Protein AF-A0A7S1D9F5-F1 (afdb_monomer_lite)

Organism: Cyclophora tenuis (NCBI:txid216820)

Radius of gyration: 27.74 Å; chains: 1; bounding box: 57×74×74 Å

Foldseek 3Di:
DDDDDPPPPLPPDPPDDFPDPDPVSVQVVCVSVVHDDDQALVRDDPVCNVPDDNVVHDDDPVVCVVVVVVQKDWDDCVPPVDDTDIDDDDDDPDDDPPVVVVVVVVVVVVVVVVVVVVVVPPPDDDDDDDDDDDDDDDDDDDDDDDDDDDDDDDDDDD

pLDDT: mean 71.92, std 23.27, range [30.33, 94.69]

Structure (mmCIF, N/CA/C/O backbone):
data_AF-A0A7S1D9F5-F1
#
_entry.id   AF-A0A7S1D9F5-F1
#
loop_
_atom_site.group_PDB
_atom_site.id
_atom_site.type_symbol
_atom_site.label_atom_id
_atom_site.label_alt_id
_atom_site.label_comp_id
_atom_site.label_asym_id
_atom_site.label_entity_id
_atom_site.label_seq_id
_atom_site.pdbx_PDB_ins_code
_atom_site.Cartn_x
_atom_site.Cartn_y
_atom_site.Cartn_z
_atom_site.occupancy
_atom_site.B_iso_or_equiv
_atom_site.auth_seq_id
_atom_site.auth_comp_id
_atom_site.auth_asym_id
_atom_site.auth_atom_id
_atom_site.pdbx_PDB_model_num
ATOM 1 N N . GLU A 1 1 ? 36.737 -12.382 -42.907 1.00 40.28 1 GLU A N 1
ATOM 2 C CA . GLU A 1 1 ? 35.920 -11.180 -43.153 1.00 40.28 1 GLU A CA 1
ATOM 3 C C . GLU A 1 1 ? 35.344 -10.725 -41.823 1.00 40.28 1 GLU A C 1
ATOM 5 O O . GLU A 1 1 ? 34.945 -11.571 -41.031 1.00 40.28 1 GLU A O 1
ATOM 10 N N . GLN A 1 2 ? 35.492 -9.444 -41.510 1.00 40.75 2 GLN A N 1
ATOM 11 C CA . GLN A 1 2 ? 35.301 -8.883 -40.175 1.00 40.75 2 GLN A CA 1
ATOM 12 C C . GLN A 1 2 ? 33.820 -8.821 -39.777 1.00 40.75 2 GLN A C 1
ATOM 14 O O . GLN A 1 2 ? 32.943 -8.634 -40.614 1.00 40.75 2 GLN A O 1
ATOM 19 N N . GLN A 1 3 ? 33.587 -8.969 -38.472 1.00 48.09 3 GLN A N 1
ATOM 20 C CA . GLN A 1 3 ? 32.323 -8.728 -37.778 1.00 48.09 3 GLN A CA 1
ATOM 21 C C . GLN A 1 3 ? 31.810 -7.312 -38.041 1.00 48.09 3 GLN A C 1
ATOM 23 O O . GLN A 1 3 ? 32.589 -6.369 -37.932 1.00 48.09 3 GLN A O 1
ATOM 28 N N . GLN A 1 4 ? 30.498 -7.157 -38.225 1.00 38.56 4 GLN A N 1
ATOM 29 C CA . GLN A 1 4 ? 29.785 -5.953 -37.797 1.00 38.56 4 GLN A CA 1
ATOM 30 C C . GLN A 1 4 ? 28.466 -6.380 -37.153 1.00 38.56 4 GLN A C 1
ATOM 32 O O . GLN A 1 4 ? 27.444 -6.557 -37.810 1.00 38.56 4 GLN A O 1
ATOM 37 N N . GLY A 1 5 ? 28.529 -6.604 -35.839 1.00 40.59 5 GLY A N 1
ATOM 38 C CA . GLY A 1 5 ? 27.350 -6.544 -34.992 1.00 40.59 5 GLY A CA 1
ATOM 39 C C . GLY A 1 5 ? 26.875 -5.098 -34.991 1.00 40.59 5 GLY A C 1
ATOM 40 O O . GLY A 1 5 ? 27.586 -4.219 -34.507 1.00 40.59 5 GLY A O 1
ATOM 41 N N . GLY A 1 6 ? 25.711 -4.856 -35.590 1.00 34.88 6 GLY A N 1
ATOM 42 C CA . GLY A 1 6 ? 25.020 -3.580 -35.485 1.00 34.88 6 GLY A CA 1
ATOM 43 C C . GLY A 1 6 ? 24.639 -3.365 -34.029 1.00 34.88 6 GLY A C 1
ATOM 44 O O . GLY A 1 6 ? 23.664 -3.937 -33.551 1.00 34.88 6 GLY A O 1
ATOM 45 N N . GLY A 1 7 ? 25.450 -2.592 -33.311 1.00 40.59 7 GLY A N 1
ATOM 46 C CA . GLY A 1 7 ? 25.037 -2.017 -32.045 1.00 40.59 7 GLY A CA 1
ATOM 47 C C . GLY A 1 7 ? 23.903 -1.052 -32.343 1.00 40.59 7 GLY A C 1
ATOM 48 O O . GLY A 1 7 ? 24.140 0.014 -32.904 1.00 40.59 7 GLY A O 1
ATOM 49 N N . GLU A 1 8 ? 22.675 -1.439 -32.009 1.00 49.28 8 GLU A N 1
ATOM 50 C CA . GLU A 1 8 ? 21.602 -0.473 -31.816 1.00 49.28 8 GLU A CA 1
ATOM 51 C C . GLU A 1 8 ? 22.078 0.491 -30.725 1.00 49.28 8 GLU A C 1
ATOM 53 O O . GLU A 1 8 ? 22.109 0.149 -29.540 1.00 49.28 8 GLU A O 1
ATOM 58 N N . GLU A 1 9 ? 22.528 1.681 -31.131 1.00 49.03 9 GLU A N 1
ATOM 59 C CA . GLU A 1 9 ? 22.720 2.802 -30.220 1.00 49.03 9 GLU A CA 1
ATOM 60 C C . GLU A 1 9 ? 21.368 3.059 -29.559 1.00 49.03 9 GLU A C 1
ATOM 62 O O . GLU A 1 9 ? 20.453 3.628 -30.156 1.00 49.03 9 GLU A O 1
ATOM 67 N N . LYS A 1 10 ? 21.214 2.585 -28.319 1.00 58.88 10 LYS A N 1
ATOM 68 C CA . LYS A 1 10 ? 20.084 2.979 -27.489 1.00 58.88 10 LYS A CA 1
ATOM 69 C C . LYS A 1 10 ? 20.152 4.502 -27.366 1.00 58.88 10 LYS A C 1
ATOM 71 O O . LYS A 1 10 ? 21.163 4.999 -26.866 1.00 58.88 10 LYS A O 1
ATOM 76 N N . PRO A 1 11 ? 19.125 5.250 -27.806 1.00 61.75 11 PRO A N 1
ATOM 77 C CA . PRO A 1 11 ? 19.132 6.694 -27.663 1.00 61.75 11 PRO A CA 1
ATOM 78 C C . PRO A 1 11 ? 19.292 7.018 -26.178 1.00 61.75 11 PRO A C 1
ATOM 80 O O . PRO A 1 11 ? 18.493 6.566 -25.357 1.00 61.75 11 PRO A O 1
ATOM 83 N N . HIS A 1 12 ? 20.351 7.757 -25.839 1.00 62.47 12 HIS A N 1
ATOM 84 C CA . HIS A 1 12 ? 20.601 8.232 -24.484 1.00 62.47 12 HIS A CA 1
ATOM 85 C C . HIS A 1 12 ? 19.424 9.119 -24.072 1.00 62.47 12 HIS A C 1
ATOM 87 O O . HIS A 1 12 ? 19.328 10.286 -24.468 1.00 62.47 12 HIS A O 1
ATOM 93 N N . VAL A 1 13 ? 18.494 8.548 -23.308 1.00 65.19 13 VAL A N 1
ATOM 94 C CA . VAL A 1 13 ? 17.359 9.288 -22.771 1.00 65.19 13 VAL A CA 1
ATOM 95 C C . VAL A 1 13 ? 17.927 10.230 -21.710 1.00 65.19 13 VAL A C 1
ATOM 97 O O . VAL A 1 13 ? 18.610 9.765 -20.799 1.00 65.19 13 VAL A O 1
ATOM 100 N N . PRO A 1 14 ? 17.719 11.553 -21.817 1.00 63.59 14 PRO A N 1
ATOM 101 C CA . PRO A 1 14 ? 18.229 12.483 -20.822 1.00 63.59 14 PRO A CA 1
ATOM 102 C C . PRO A 1 14 ? 17.748 12.075 -19.425 1.00 63.59 14 PRO A C 1
ATOM 104 O O . PRO A 1 14 ? 16.558 11.804 -19.255 1.00 63.59 14 PRO A O 1
ATOM 107 N N . LEU A 1 15 ? 18.634 12.128 -18.422 1.00 66.94 15 LEU A N 1
ATOM 108 C CA . LEU A 1 15 ? 18.327 11.931 -16.990 1.00 66.94 15 LEU A CA 1
ATOM 109 C C . LEU A 1 15 ? 17.361 12.996 -16.409 1.00 66.94 15 LEU A C 1
ATOM 111 O O . LEU A 1 15 ? 17.253 13.158 -15.197 1.00 66.94 15 LEU A O 1
ATOM 115 N N . GLY A 1 16 ? 16.684 13.759 -17.268 1.00 77.19 16 GLY A N 1
ATOM 116 C CA . GLY A 1 16 ? 15.699 14.762 -16.901 1.00 77.19 16 GLY A CA 1
ATOM 117 C C . GLY A 1 16 ? 14.281 14.191 -16.793 1.00 77.19 16 GLY A C 1
ATOM 118 O O . GLY A 1 16 ? 14.024 13.043 -17.185 1.00 77.19 16 GLY A O 1
ATOM 119 N N . PRO A 1 17 ? 13.335 15.010 -16.296 1.00 81.44 17 PRO A N 1
ATOM 120 C CA . PRO A 1 17 ? 11.930 14.642 -16.199 1.00 81.44 17 PRO A CA 1
ATOM 121 C C . PRO A 1 17 ? 11.390 14.086 -17.521 1.00 81.44 17 PRO A C 1
ATOM 123 O O . PRO A 1 17 ? 11.855 14.472 -18.603 1.00 81.44 17 PRO A O 1
ATOM 126 N N . PRO A 1 18 ? 10.432 13.152 -17.469 1.00 84.75 18 PRO A N 1
ATOM 127 C CA . PRO A 1 18 ? 9.782 12.696 -18.674 1.00 84.75 18 PRO A CA 1
ATOM 128 C C . PRO A 1 18 ? 8.988 13.813 -19.334 1.00 84.75 18 PRO A C 1
ATOM 130 O O . PRO A 1 18 ? 8.481 14.712 -18.671 1.00 84.75 18 PRO A O 1
ATOM 133 N N . GLU A 1 19 ? 8.913 13.741 -20.662 1.00 83.81 19 GLU A N 1
ATOM 134 C CA . GLU A 1 19 ? 8.083 14.638 -21.470 1.00 83.81 19 GLU A CA 1
ATOM 135 C C . GLU A 1 19 ? 6.614 14.553 -21.032 1.00 83.81 19 GLU A C 1
ATOM 137 O O . GLU A 1 19 ? 5.895 15.549 -21.030 1.00 83.81 19 GLU A O 1
ATOM 142 N N . SER A 1 20 ? 6.204 13.375 -20.562 1.00 89.25 20 SER A N 1
ATOM 143 C CA . SER A 1 20 ? 4.886 13.104 -20.014 1.00 89.25 20 SER A CA 1
ATOM 144 C C . SER A 1 20 ? 4.944 11.981 -18.971 1.00 89.25 20 SER A C 1
ATOM 146 O O . SER A 1 20 ? 5.770 11.070 -19.043 1.00 89.25 20 SER A O 1
ATOM 148 N N . TRP A 1 21 ? 4.071 12.065 -17.965 1.00 86.94 21 TRP A N 1
ATOM 149 C CA . TRP A 1 21 ? 3.968 11.096 -16.861 1.00 86.94 21 TRP A CA 1
ATOM 150 C C . TRP A 1 21 ? 2.957 9.973 -17.140 1.00 86.94 21 TRP A C 1
ATOM 152 O O . TRP A 1 21 ? 2.442 9.348 -16.217 1.00 86.94 21 TRP A O 1
ATOM 162 N N . ASP A 1 22 ? 2.636 9.728 -18.409 1.00 92.06 22 ASP A N 1
ATOM 163 C CA . ASP A 1 22 ? 1.802 8.603 -18.815 1.00 92.06 22 ASP A CA 1
ATOM 164 C C . ASP A 1 22 ? 2.536 7.268 -18.636 1.00 92.06 22 ASP A C 1
ATOM 166 O O . ASP A 1 22 ? 3.759 7.169 -18.769 1.00 92.06 22 ASP A O 1
ATOM 170 N N . GLU A 1 23 ? 1.757 6.223 -18.367 1.00 88.94 23 GLU A N 1
ATOM 171 C CA . GLU A 1 23 ? 2.250 4.867 -18.113 1.00 88.94 23 GLU A CA 1
ATOM 172 C C . GLU A 1 23 ? 3.157 4.366 -19.246 1.00 88.94 23 GLU A C 1
ATOM 174 O O . GLU A 1 23 ? 4.241 3.852 -18.988 1.00 88.94 23 GLU A O 1
ATOM 179 N N . ALA A 1 24 ? 2.790 4.608 -20.508 1.00 90.19 24 ALA A N 1
ATOM 180 C CA . ALA A 1 24 ? 3.569 4.154 -21.658 1.00 90.19 24 ALA A CA 1
ATOM 181 C C . ALA A 1 24 ? 4.966 4.798 -21.714 1.00 90.19 24 ALA A C 1
ATOM 183 O O . ALA A 1 24 ? 5.968 4.112 -21.950 1.00 90.19 24 ALA A O 1
ATOM 184 N N . THR A 1 25 ? 5.057 6.109 -21.475 1.00 89.00 25 THR A N 1
ATOM 185 C CA . THR A 1 25 ? 6.336 6.827 -21.431 1.00 89.00 25 THR A CA 1
ATOM 186 C C . THR A 1 25 ? 7.208 6.362 -20.270 1.00 89.00 25 THR A C 1
ATOM 188 O O . THR A 1 25 ? 8.409 6.145 -20.470 1.00 89.00 25 THR A O 1
ATOM 191 N N . LEU A 1 26 ? 6.619 6.165 -19.087 1.00 88.81 26 LEU A N 1
ATOM 192 C CA . LEU A 1 26 ? 7.329 5.699 -17.895 1.00 88.81 26 LEU A CA 1
ATOM 193 C C . LEU A 1 26 ? 7.834 4.259 -18.048 1.00 88.81 26 LEU A C 1
ATOM 195 O O . LEU A 1 26 ? 9.020 4.016 -17.822 1.00 88.81 26 LEU A O 1
ATOM 199 N N . THR A 1 27 ? 6.992 3.332 -18.514 1.00 89.31 27 THR A N 1
ATOM 200 C CA . THR A 1 27 ? 7.378 1.936 -18.778 1.00 89.31 27 THR A CA 1
ATOM 201 C C . THR A 1 27 ? 8.514 1.868 -19.792 1.00 89.31 27 THR A C 1
ATOM 203 O O . THR A 1 27 ? 9.527 1.213 -19.550 1.00 89.31 27 THR A O 1
ATOM 206 N N . ARG A 1 28 ? 8.414 2.607 -20.906 1.00 89.25 28 ARG A N 1
ATOM 207 C CA . ARG A 1 28 ? 9.476 2.645 -21.924 1.00 89.25 28 ARG A CA 1
ATOM 208 C C . ARG A 1 28 ? 10.813 3.107 -21.340 1.00 89.25 28 ARG A C 1
ATOM 210 O O . ARG A 1 28 ? 11.844 2.514 -21.651 1.00 89.25 28 ARG A O 1
ATOM 217 N N . ARG A 1 29 ? 10.808 4.152 -20.506 1.00 88.25 29 ARG A N 1
ATOM 218 C CA . ARG A 1 29 ? 12.025 4.659 -19.852 1.00 88.25 29 ARG A CA 1
ATOM 219 C C . ARG A 1 29 ? 12.595 3.653 -18.855 1.00 88.25 29 ARG A C 1
ATOM 221 O O . ARG A 1 29 ? 13.790 3.389 -18.895 1.00 88.25 29 ARG A O 1
ATOM 228 N N . ALA A 1 30 ? 11.749 3.040 -18.030 1.00 88.31 30 ALA A N 1
ATOM 229 C CA . ALA A 1 30 ? 12.173 1.996 -17.102 1.00 88.31 30 ALA A CA 1
ATOM 230 C C . ALA A 1 30 ? 12.836 0.820 -17.845 1.00 88.31 30 ALA A C 1
ATOM 232 O O . ALA A 1 30 ? 13.929 0.386 -17.480 1.00 88.31 30 ALA A O 1
ATOM 233 N N . CYS A 1 31 ? 12.238 0.356 -18.946 1.00 88.50 31 CYS A N 1
ATOM 234 C CA . CYS A 1 31 ? 12.811 -0.714 -19.762 1.00 88.50 31 CYS A CA 1
ATOM 235 C C . CYS A 1 31 ? 14.117 -0.314 -20.465 1.00 88.50 31 CYS A C 1
ATOM 237 O O . CYS A 1 31 ? 15.009 -1.153 -20.611 1.00 88.50 31 CYS A O 1
ATOM 239 N N . ALA A 1 32 ? 14.268 0.949 -20.882 1.00 88.56 32 ALA A N 1
ATOM 240 C CA . ALA A 1 32 ? 15.514 1.442 -21.475 1.00 88.56 32 ALA A CA 1
ATOM 241 C C . ALA A 1 32 ? 16.700 1.304 -20.501 1.00 88.56 32 ALA A C 1
ATOM 243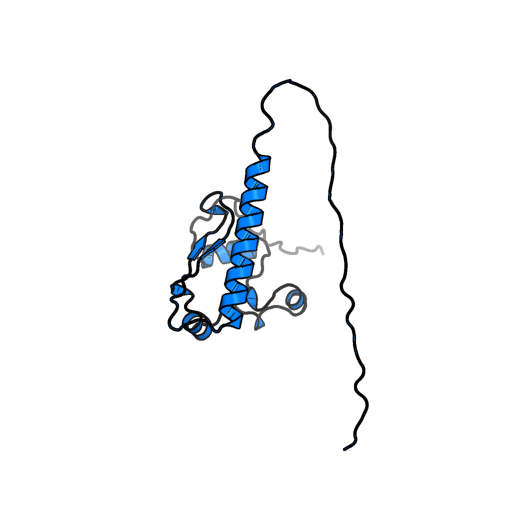 O O . ALA A 1 32 ? 17.759 0.814 -20.910 1.00 88.56 32 ALA A O 1
ATOM 244 N N . GLU A 1 33 ? 16.458 1.608 -19.220 1.00 87.50 33 GLU A N 1
ATOM 245 C CA . GLU A 1 33 ? 17.384 1.458 -18.083 1.00 87.50 33 GLU A CA 1
ATOM 246 C C . GLU A 1 33 ? 17.542 0.002 -17.592 1.00 87.50 33 GLU A C 1
ATOM 248 O O . GLU A 1 33 ? 18.244 -0.276 -16.620 1.00 87.50 33 GLU A O 1
ATOM 253 N N . GLY A 1 34 ? 16.896 -0.962 -18.256 1.00 88.38 34 GLY A N 1
ATOM 254 C CA . GLY A 1 34 ? 16.997 -2.384 -17.922 1.00 88.38 34 GLY A CA 1
ATOM 255 C C . GLY A 1 34 ? 16.128 -2.831 -16.744 1.00 88.38 34 GLY A C 1
ATOM 256 O O . GLY A 1 34 ? 16.303 -3.952 -16.258 1.00 88.38 34 GLY A O 1
ATOM 257 N N . LEU A 1 35 ? 15.183 -2.002 -16.286 1.00 89.00 35 LEU A N 1
ATOM 258 C CA . LEU A 1 35 ? 14.151 -2.437 -15.344 1.00 89.00 35 LEU A CA 1
ATOM 259 C C . LEU A 1 35 ? 13.122 -3.314 -16.069 1.00 89.00 35 LEU A C 1
ATOM 261 O O . LEU A 1 35 ? 12.741 -3.057 -17.211 1.00 89.00 35 LEU A O 1
ATOM 265 N N . ILE A 1 36 ? 12.664 -4.357 -15.379 1.00 88.56 36 ILE A N 1
ATOM 266 C CA . ILE A 1 36 ? 11.646 -5.283 -15.879 1.00 88.56 36 ILE A CA 1
ATOM 267 C C . ILE A 1 36 ? 10.362 -5.026 -15.099 1.00 88.56 36 ILE A C 1
ATOM 269 O O . ILE A 1 36 ? 10.354 -5.124 -13.870 1.00 88.56 36 ILE A O 1
ATOM 273 N N . GLU A 1 37 ? 9.295 -4.707 -15.820 1.00 88.25 37 GLU A N 1
ATOM 274 C CA . GLU A 1 37 ? 7.955 -4.567 -15.267 1.00 88.25 37 GLU A CA 1
ATOM 275 C C . GLU A 1 37 ? 7.252 -5.930 -15.239 1.00 88.25 37 GLU A C 1
ATOM 277 O O . GLU A 1 37 ? 7.268 -6.671 -16.221 1.00 88.25 37 GLU A O 1
ATOM 282 N N . TYR A 1 38 ? 6.622 -6.248 -14.110 1.00 90.56 38 TYR A N 1
ATOM 283 C CA . TYR A 1 38 ? 5.755 -7.413 -13.952 1.00 90.56 38 TYR A CA 1
ATOM 284 C C . TYR A 1 38 ? 4.372 -6.910 -13.551 1.00 90.56 38 TYR A C 1
ATOM 286 O O . TYR A 1 38 ? 4.270 -6.105 -12.625 1.00 90.56 38 TYR A O 1
ATOM 294 N N . LYS A 1 39 ? 3.314 -7.375 -14.224 1.00 88.31 39 LYS A N 1
ATOM 295 C CA . LYS A 1 39 ? 1.938 -6.950 -13.914 1.00 88.31 39 LYS A CA 1
ATOM 296 C C . LYS A 1 39 ? 1.332 -7.772 -12.787 1.00 88.31 39 LYS A C 1
ATOM 298 O O . LYS A 1 39 ? 0.616 -7.235 -11.946 1.00 88.31 39 LYS A O 1
ATOM 303 N N . CYS A 1 40 ? 1.655 -9.059 -12.744 1.00 90.00 40 CYS A N 1
ATOM 304 C CA . CYS A 1 40 ? 1.271 -9.948 -11.661 1.00 90.00 40 CYS A CA 1
ATOM 305 C C . CYS A 1 40 ? 2.453 -10.802 -11.193 1.00 90.00 40 CYS A C 1
ATOM 307 O O . CYS A 1 40 ? 3.541 -10.797 -11.775 1.00 90.00 40 CYS A O 1
ATOM 309 N N . TYR A 1 41 ? 2.244 -11.525 -10.095 1.00 89.12 41 TYR A N 1
ATOM 310 C CA . TYR A 1 41 ? 3.281 -12.366 -9.506 1.00 89.12 41 TYR A CA 1
ATOM 311 C C . TYR A 1 41 ? 3.644 -13.554 -10.404 1.00 89.12 41 TYR A C 1
ATOM 313 O O . TYR A 1 41 ? 4.786 -14.008 -10.399 1.00 89.12 41 TYR A O 1
ATOM 321 N N . GLU A 1 42 ? 2.683 -14.046 -11.178 1.00 90.19 42 GLU A N 1
ATOM 322 C CA . GLU A 1 42 ? 2.828 -15.195 -12.069 1.00 90.19 42 GLU A CA 1
ATOM 323 C C . GLU A 1 42 ? 3.803 -14.911 -13.223 1.00 90.19 42 GLU A C 1
ATOM 325 O O . GLU A 1 42 ? 4.494 -15.824 -13.671 1.00 90.19 42 GLU A O 1
ATOM 330 N N . ASP A 1 43 ? 3.933 -13.647 -13.636 1.00 90.88 43 ASP A N 1
ATOM 331 C CA . ASP A 1 43 ? 4.867 -13.216 -14.685 1.00 90.88 43 ASP A CA 1
ATOM 332 C C . ASP A 1 43 ? 6.326 -13.147 -14.193 1.00 90.88 43 ASP A C 1
ATOM 334 O O . ASP A 1 43 ? 7.262 -12.993 -14.984 1.00 90.88 43 ASP A O 1
ATOM 338 N N . VAL A 1 44 ? 6.552 -13.231 -12.877 1.00 90.44 44 VAL A N 1
ATOM 339 C CA . VAL A 1 44 ? 7.886 -13.098 -12.289 1.00 90.44 44 VAL A CA 1
ATOM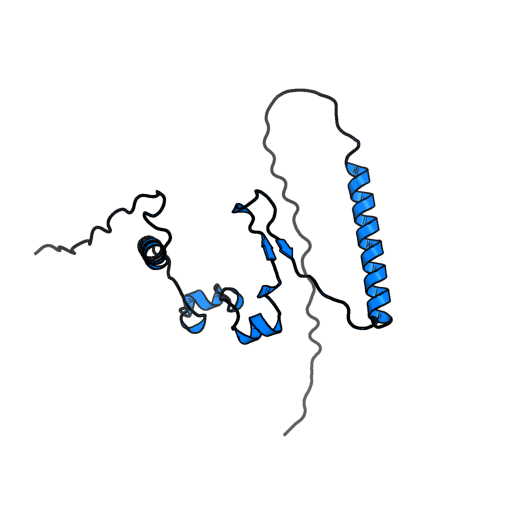 340 C C . VAL A 1 44 ? 8.713 -14.344 -12.591 1.00 90.44 44 VAL A C 1
ATOM 342 O O . VAL A 1 44 ? 8.408 -15.448 -12.140 1.00 90.44 44 VAL A O 1
ATOM 345 N N . ILE A 1 45 ? 9.838 -14.149 -13.282 1.00 90.38 45 ILE A N 1
ATOM 346 C CA . ILE A 1 45 ? 10.801 -15.213 -13.601 1.00 90.38 45 ILE A CA 1
ATOM 347 C C . ILE A 1 45 ? 11.278 -15.892 -12.306 1.00 90.38 45 ILE A C 1
ATOM 349 O O . ILE A 1 45 ? 11.599 -15.208 -11.333 1.00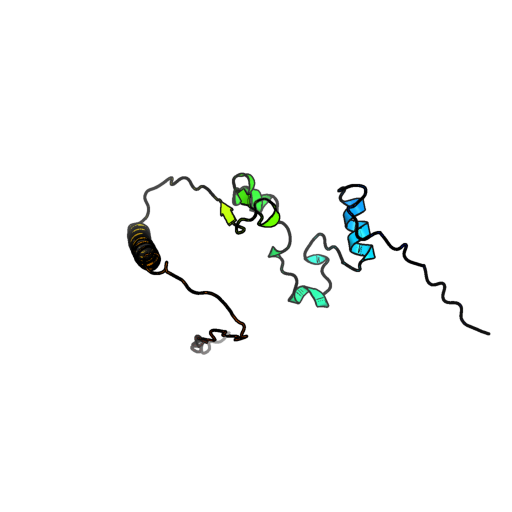 90.38 45 ILE A O 1
ATOM 353 N N . GLU A 1 46 ? 11.416 -17.221 -12.304 1.00 87.69 46 GLU A N 1
ATOM 354 C CA . GLU A 1 46 ? 11.803 -18.038 -11.135 1.00 87.69 46 GLU A CA 1
ATOM 355 C C . GLU A 1 46 ? 12.998 -17.475 -10.345 1.00 87.69 46 GLU A C 1
ATOM 357 O O . GLU A 1 46 ? 12.968 -17.389 -9.115 1.00 87.69 46 GLU A O 1
ATOM 362 N N . LYS A 1 47 ? 14.027 -16.980 -11.049 1.00 88.44 47 LYS A N 1
ATOM 363 C CA . LYS A 1 47 ? 15.218 -16.354 -10.443 1.00 88.44 47 LYS A CA 1
ATOM 364 C C . LYS A 1 47 ? 14.901 -15.140 -9.552 1.00 88.44 47 LYS A C 1
ATOM 366 O O . LYS A 1 47 ? 15.673 -14.807 -8.653 1.00 88.44 47 LYS A O 1
ATOM 371 N N . HIS A 1 48 ? 13.781 -14.463 -9.797 1.00 86.75 48 HIS A N 1
ATOM 372 C CA . HIS A 1 48 ? 13.327 -13.279 -9.071 1.00 86.75 48 HIS A CA 1
ATOM 373 C C . HIS A 1 48 ? 12.212 -13.569 -8.060 1.00 86.75 48 HIS A C 1
ATOM 375 O O . HIS A 1 48 ? 12.056 -12.786 -7.122 1.00 86.75 48 HIS A O 1
ATOM 381 N N . GLN A 1 49 ? 11.522 -14.710 -8.150 1.00 87.38 49 GLN A N 1
ATOM 382 C CA . GLN A 1 49 ? 10.427 -15.082 -7.240 1.00 87.38 49 GLN A CA 1
ATOM 383 C C . GLN A 1 49 ? 10.851 -15.196 -5.768 1.00 87.38 49 GLN A C 1
ATOM 385 O O . GLN A 1 49 ? 10.034 -15.019 -4.867 1.00 87.38 49 GLN A O 1
ATOM 390 N N . ARG A 1 50 ? 12.139 -15.449 -5.489 1.00 89.38 50 ARG A N 1
ATOM 391 C CA . ARG A 1 50 ? 12.663 -15.444 -4.111 1.00 89.38 50 ARG A CA 1
ATOM 392 C C . ARG A 1 50 ? 12.697 -14.038 -3.497 1.00 89.38 50 ARG A C 1
ATOM 394 O O . ARG A 1 50 ? 12.572 -13.897 -2.279 1.00 89.38 50 ARG A O 1
ATOM 401 N N . ARG A 1 51 ? 12.906 -13.008 -4.325 1.00 89.81 51 ARG A N 1
ATOM 402 C CA . ARG A 1 51 ? 13.038 -11.604 -3.903 1.00 89.81 51 ARG A CA 1
ATOM 403 C C . ARG A 1 51 ? 11.711 -10.858 -3.991 1.00 89.81 51 ARG A C 1
ATOM 405 O O . ARG A 1 51 ? 11.364 -10.148 -3.055 1.00 89.81 51 ARG A O 1
ATOM 412 N N . VAL A 1 52 ? 10.986 -11.026 -5.092 1.00 90.56 52 VAL A N 1
ATOM 413 C CA . VAL A 1 52 ? 9.680 -10.399 -5.309 1.00 90.56 52 VAL A CA 1
ATOM 414 C C . VAL A 1 52 ? 8.627 -11.208 -4.559 1.00 90.56 52 VAL A C 1
ATOM 416 O O . VAL A 1 52 ? 8.554 -12.422 -4.714 1.00 90.56 52 VAL A O 1
ATOM 419 N N . ARG A 1 53 ? 7.821 -10.558 -3.717 1.00 90.50 53 ARG A N 1
ATOM 420 C CA . ARG A 1 53 ? 6.740 -11.212 -2.967 1.00 90.50 53 ARG A CA 1
ATOM 421 C C . ARG A 1 53 ? 5.397 -10.913 -3.614 1.00 90.50 53 ARG A C 1
ATOM 423 O O . ARG A 1 53 ? 5.225 -9.864 -4.220 1.00 90.50 53 ARG A O 1
ATOM 430 N N . LYS A 1 54 ? 4.420 -11.797 -3.402 1.00 89.38 54 LYS A N 1
ATOM 431 C CA . LYS A 1 54 ? 3.027 -11.571 -3.822 1.00 89.38 54 LYS A CA 1
ATOM 432 C C . LYS A 1 54 ? 2.470 -10.242 -3.296 1.00 89.38 54 LYS A C 1
ATOM 434 O O . LYS A 1 54 ? 1.773 -9.549 -4.015 1.00 89.38 54 LYS A O 1
ATOM 439 N N . SER A 1 55 ? 2.872 -9.839 -2.089 1.00 88.75 55 SER A N 1
ATOM 440 C CA . SER A 1 55 ? 2.487 -8.565 -1.466 1.00 88.75 55 SER A CA 1
ATOM 441 C C . SER A 1 55 ? 3.091 -7.313 -2.118 1.00 88.75 55 SER A C 1
ATOM 443 O O . SER A 1 55 ? 2.778 -6.209 -1.688 1.00 88.75 55 SER A O 1
ATOM 445 N N . CYS A 1 56 ? 4.006 -7.456 -3.084 1.00 88.44 56 CYS A N 1
ATOM 446 C CA . CYS A 1 56 ? 4.501 -6.333 -3.885 1.00 88.44 56 CYS A CA 1
ATOM 447 C C . CYS A 1 56 ? 3.501 -5.914 -4.969 1.00 88.44 56 CYS A C 1
ATOM 449 O O . CYS A 1 56 ? 3.618 -4.814 -5.498 1.00 88.44 56 CYS A O 1
ATOM 451 N N . PHE A 1 57 ? 2.550 -6.788 -5.299 1.00 90.81 57 PHE A N 1
ATOM 452 C CA . PHE A 1 57 ? 1.515 -6.530 -6.286 1.00 90.81 57 PHE A CA 1
ATOM 453 C C . PHE A 1 57 ? 0.247 -6.016 -5.600 1.00 90.81 57 PHE A C 1
ATOM 455 O O . PHE A 1 57 ? 0.026 -6.318 -4.420 1.00 90.81 57 PHE A O 1
ATOM 462 N N . PRO A 1 58 ? -0.584 -5.235 -6.309 1.00 89.56 58 PRO A N 1
ATOM 463 C CA . PRO A 1 58 ? -1.858 -4.777 -5.777 1.00 89.56 58 PRO A CA 1
ATOM 464 C C . PRO A 1 58 ? -2.730 -5.959 -5.319 1.00 89.56 58 PRO A C 1
ATOM 466 O O . PRO A 1 58 ? -2.741 -6.996 -5.988 1.00 89.56 58 PRO A O 1
ATOM 469 N N . PRO A 1 59 ? -3.465 -5.825 -4.200 1.00 90.62 59 PRO A N 1
ATOM 470 C CA . PRO A 1 59 ? -4.437 -6.831 -3.790 1.00 90.62 59 PRO A CA 1
ATOM 471 C C . PRO A 1 59 ? -5.560 -6.945 -4.823 1.00 90.62 59 PRO A C 1
ATOM 473 O O . PRO A 1 59 ? -5.794 -6.029 -5.619 1.00 90.62 59 PRO A O 1
ATOM 476 N N . THR A 1 60 ? -6.289 -8.059 -4.787 1.00 91.38 60 THR A N 1
ATOM 477 C CA . THR A 1 60 ? -7.446 -8.226 -5.673 1.00 91.38 60 THR A CA 1
ATOM 478 C C . THR A 1 60 ? -8.545 -7.203 -5.340 1.00 91.38 60 THR A C 1
ATOM 480 O O . THR A 1 60 ? -8.640 -6.751 -4.192 1.00 91.38 60 THR A O 1
ATOM 483 N N . PRO A 1 61 ? -9.404 -6.827 -6.308 1.00 90.62 61 PRO A N 1
ATOM 484 C CA . PRO A 1 61 ? -10.490 -5.874 -6.063 1.00 90.62 61 PRO A CA 1
ATOM 485 C C . PRO A 1 61 ? -11.419 -6.296 -4.914 1.00 90.62 61 PRO A C 1
ATOM 487 O O . PRO A 1 61 ? -11.828 -5.459 -4.110 1.00 90.62 61 PRO A O 1
ATOM 490 N N . ASP A 1 62 ? -11.693 -7.597 -4.795 1.00 93.31 62 ASP A N 1
ATOM 491 C CA . ASP A 1 62 ? -12.560 -8.160 -3.756 1.00 93.31 62 ASP A CA 1
ATOM 492 C C . ASP A 1 62 ? -11.926 -8.066 -2.362 1.00 93.31 62 ASP A C 1
ATOM 494 O O . ASP A 1 62 ? -12.588 -7.698 -1.386 1.00 93.31 62 ASP A O 1
ATOM 498 N N . GLU A 1 63 ? -10.626 -8.353 -2.256 1.00 90.00 63 GLU A N 1
ATOM 499 C CA . GLU A 1 63 ? -9.862 -8.193 -1.017 1.00 90.00 63 GLU A CA 1
ATOM 500 C C . GLU A 1 63 ? -9.776 -6.721 -0.607 1.00 90.00 63 GLU A C 1
ATOM 502 O O . GLU A 1 63 ? -9.977 -6.393 0.565 1.00 90.00 63 GLU A O 1
ATOM 507 N N . ALA A 1 64 ? -9.527 -5.824 -1.564 1.00 90.44 64 ALA A N 1
ATOM 508 C CA . ALA A 1 64 ? -9.471 -4.387 -1.320 1.00 90.44 64 ALA A CA 1
ATOM 509 C C . ALA A 1 64 ? -10.812 -3.845 -0.802 1.00 90.44 64 ALA A C 1
ATOM 511 O O . ALA A 1 64 ? -10.827 -3.099 0.180 1.00 90.44 64 ALA A O 1
ATOM 512 N N . ALA A 1 65 ? -11.927 -4.274 -1.403 1.00 91.69 65 ALA A N 1
ATOM 513 C CA . ALA A 1 65 ? -13.273 -3.897 -0.979 1.00 91.69 65 ALA A CA 1
ATOM 514 C C . ALA A 1 65 ? -13.638 -4.484 0.395 1.00 91.69 65 ALA A C 1
ATOM 516 O O . ALA A 1 65 ? -14.194 -3.789 1.245 1.00 91.69 65 ALA A O 1
ATOM 517 N N . THR A 1 66 ? -13.285 -5.749 0.647 1.00 92.81 66 THR A N 1
ATOM 518 C CA . THR A 1 66 ? -13.537 -6.419 1.935 1.00 92.81 66 THR A CA 1
ATOM 519 C C . THR A 1 66 ? -12.763 -5.754 3.073 1.00 92.81 66 THR A C 1
ATOM 521 O O . THR A 1 66 ? -13.286 -5.597 4.177 1.00 92.81 66 THR A O 1
ATOM 524 N N . MET A 1 67 ? -11.523 -5.338 2.808 1.00 90.06 67 MET A N 1
ATOM 525 C CA . MET A 1 67 ? -10.688 -4.621 3.774 1.00 90.06 67 MET A CA 1
ATOM 526 C C . MET A 1 67 ? -11.015 -3.123 3.871 1.00 90.06 67 MET A C 1
ATOM 528 O O . MET A 1 67 ? -10.570 -2.476 4.818 1.00 90.06 67 MET A O 1
ATOM 532 N N . GLY A 1 68 ? -11.801 -2.571 2.941 1.00 91.44 68 GLY A N 1
ATOM 533 C CA . GLY A 1 68 ? -12.192 -1.161 2.931 1.00 91.44 68 GLY A CA 1
ATOM 534 C C . GLY A 1 68 ? -11.030 -0.206 2.645 1.00 91.44 68 GLY A C 1
ATOM 535 O O . GLY A 1 68 ? -10.969 0.871 3.244 1.00 91.44 68 GLY A O 1
ATOM 536 N N . LEU A 1 69 ? -10.084 -0.606 1.786 1.00 91.75 69 LEU A N 1
ATOM 537 C CA . LEU A 1 69 ? -8.857 0.159 1.522 1.00 91.75 69 LEU A CA 1
ATOM 538 C C . LEU A 1 69 ? -9.123 1.532 0.891 1.00 91.75 69 LEU A C 1
ATOM 540 O O . LEU A 1 69 ? -8.303 2.432 1.048 1.00 91.75 69 LEU A O 1
ATOM 544 N N . GLU A 1 70 ? -10.277 1.732 0.249 1.00 91.38 70 GLU A N 1
ATOM 545 C CA . GLU A 1 70 ? -10.708 3.025 -0.293 1.00 91.38 70 GLU A CA 1
ATOM 546 C C . GLU A 1 70 ? -10.940 4.092 0.789 1.00 91.38 70 GLU A C 1
ATOM 548 O O . GLU A 1 70 ? -10.959 5.284 0.494 1.00 91.38 70 GLU A O 1
ATOM 553 N N . LYS A 1 71 ? -11.123 3.669 2.047 1.00 92.06 71 LYS A N 1
ATOM 554 C CA . LYS A 1 71 ? -11.285 4.553 3.212 1.00 92.06 71 LYS A CA 1
ATOM 555 C C . LYS A 1 71 ? -9.966 4.813 3.943 1.00 92.06 71 LYS A C 1
ATOM 557 O O . LYS A 1 71 ? -9.946 5.579 4.907 1.00 92.06 71 LYS A O 1
ATOM 562 N N . CYS A 1 72 ? -8.891 4.142 3.540 1.00 93.06 72 CYS A N 1
ATOM 563 C CA . CYS A 1 72 ? -7.578 4.278 4.148 1.00 93.06 72 CYS A CA 1
ATOM 564 C C . CYS A 1 72 ? -6.736 5.315 3.405 1.00 93.06 72 CYS A C 1
ATOM 566 O O . CYS A 1 72 ? -6.873 5.508 2.200 1.00 93.06 72 CYS A O 1
ATOM 568 N N . LEU A 1 73 ? -5.828 5.963 4.134 1.00 91.06 73 LEU A N 1
ATOM 569 C CA . LEU A 1 73 ? -4.911 6.957 3.582 1.00 91.06 73 LEU A CA 1
ATOM 570 C C . LEU A 1 73 ? -3.472 6.490 3.777 1.00 91.06 73 LEU A C 1
ATOM 572 O O . LEU A 1 73 ? -3.094 6.037 4.860 1.00 91.06 73 LEU A O 1
ATOM 576 N N . ARG A 1 74 ? -2.666 6.622 2.724 1.00 90.38 74 ARG A N 1
ATOM 577 C CA . ARG A 1 74 ? -1.224 6.382 2.764 1.00 90.38 74 ARG A CA 1
ATOM 578 C C . ARG A 1 74 ? -0.507 7.694 2.492 1.00 90.38 74 ARG A C 1
ATOM 580 O O . ARG A 1 74 ? -0.659 8.256 1.414 1.00 90.38 74 ARG A O 1
ATOM 587 N N . CYS A 1 75 ? 0.289 8.140 3.453 1.00 88.94 75 CYS A N 1
ATOM 588 C CA . CYS A 1 75 ? 1.146 9.308 3.305 1.00 88.94 75 CYS A CA 1
ATOM 589 C C . CYS A 1 75 ? 2.552 8.829 2.937 1.00 88.94 75 CYS A C 1
ATOM 591 O O . CYS A 1 75 ? 3.137 8.008 3.653 1.00 88.94 75 CYS A O 1
ATOM 593 N N . LEU A 1 76 ? 3.061 9.281 1.790 1.00 83.69 76 LEU A N 1
ATOM 594 C CA . LEU A 1 76 ? 4.384 8.912 1.299 1.00 83.69 76 LEU A CA 1
ATOM 595 C C . LEU A 1 76 ? 5.432 9.924 1.790 1.00 83.69 76 LEU A C 1
ATOM 597 O O . LEU A 1 76 ? 5.131 11.115 1.842 1.00 83.69 76 LEU A O 1
ATOM 601 N N . PRO A 1 77 ? 6.659 9.481 2.129 1.00 84.06 77 PRO A N 1
ATOM 602 C CA . PRO A 1 77 ? 7.688 10.381 2.649 1.00 84.06 77 PRO A CA 1
ATOM 603 C C . PRO A 1 77 ? 8.027 11.545 1.715 1.00 84.06 77 PRO A C 1
ATOM 605 O O . PRO A 1 77 ? 8.223 12.666 2.172 1.00 84.06 77 PRO A O 1
ATOM 608 N N . GLN A 1 78 ? 8.057 11.285 0.406 1.00 79.25 78 GLN A N 1
ATOM 609 C CA . GLN A 1 78 ? 8.437 12.279 -0.597 1.00 79.25 78 GLN A CA 1
ATOM 610 C C . GLN A 1 78 ? 7.445 13.438 -0.764 1.00 79.25 78 GLN A C 1
ATOM 612 O O . GLN A 1 78 ? 7.812 14.446 -1.356 1.00 79.25 78 GLN A O 1
ATOM 617 N N . ASP A 1 79 ? 6.210 13.305 -0.271 1.00 70.75 79 ASP A N 1
ATOM 618 C CA . ASP A 1 79 ? 5.178 14.320 -0.495 1.00 70.75 79 ASP A CA 1
ATOM 619 C C . ASP A 1 79 ? 5.200 15.427 0.572 1.00 70.75 79 ASP A C 1
ATOM 621 O O . ASP A 1 79 ? 4.636 16.492 0.337 1.00 70.75 79 ASP A O 1
ATOM 625 N N . MET A 1 80 ? 5.812 15.194 1.745 1.00 66.12 80 MET A N 1
ATOM 626 C CA . MET A 1 80 ? 5.656 16.078 2.916 1.00 66.12 80 MET A CA 1
ATOM 627 C C . MET A 1 80 ? 6.896 16.206 3.824 1.00 66.12 80 MET A C 1
ATOM 629 O O . MET A 1 80 ? 6.772 16.768 4.909 1.00 66.12 80 MET A O 1
ATOM 633 N N . ASP A 1 81 ? 8.060 15.656 3.454 1.00 70.94 81 ASP A N 1
ATOM 634 C CA . ASP A 1 81 ? 9.242 15.553 4.340 1.00 70.94 81 ASP A CA 1
ATOM 635 C C . ASP A 1 81 ? 8.930 14.895 5.708 1.00 70.94 81 ASP A C 1
ATOM 637 O O . ASP A 1 81 ? 9.637 15.072 6.701 1.00 70.94 81 ASP A O 1
ATOM 641 N N . THR A 1 82 ? 7.854 14.104 5.777 1.00 79.00 82 THR A N 1
ATOM 642 C CA . THR A 1 82 ? 7.447 13.345 6.965 1.00 79.00 82 THR A CA 1
ATOM 643 C C . THR A 1 82 ? 7.839 11.877 6.837 1.00 79.00 82 THR A C 1
ATOM 645 O O . THR A 1 82 ? 8.066 11.360 5.745 1.00 79.00 82 THR A O 1
ATOM 648 N N . GLY A 1 83 ? 7.833 11.140 7.950 1.00 79.62 83 GLY A N 1
ATOM 649 C CA . GLY A 1 83 ? 7.828 9.677 7.881 1.00 79.62 83 GLY A CA 1
ATOM 650 C C . GLY A 1 83 ? 6.627 9.159 7.074 1.00 79.62 83 GLY A C 1
ATOM 651 O O . GLY A 1 83 ? 5.578 9.798 7.027 1.00 79.62 83 GLY A O 1
ATOM 652 N N . GLY A 1 84 ? 6.765 8.000 6.429 1.00 87.38 84 GLY A N 1
ATOM 653 C CA . GLY A 1 84 ? 5.652 7.360 5.725 1.00 87.38 84 GLY A CA 1
ATOM 654 C C . GLY A 1 84 ? 4.737 6.633 6.708 1.00 87.38 84 GLY A C 1
ATOM 655 O O . GLY A 1 84 ? 5.207 5.783 7.464 1.00 87.38 84 GLY A O 1
ATOM 656 N N . PHE A 1 85 ? 3.437 6.930 6.694 1.00 90.12 85 PHE A N 1
ATOM 657 C CA . PHE A 1 85 ? 2.464 6.306 7.596 1.00 90.12 85 PHE A CA 1
ATOM 658 C C . PHE A 1 85 ? 1.165 5.920 6.881 1.00 90.12 85 PHE A C 1
ATOM 660 O O . PHE A 1 85 ? 0.843 6.400 5.792 1.00 90.12 85 PHE A O 1
ATOM 667 N N . PHE A 1 86 ? 0.432 4.998 7.503 1.00 92.19 86 PHE A N 1
ATOM 668 C CA . PHE A 1 86 ? -0.844 4.480 7.022 1.00 92.19 86 PHE A CA 1
ATOM 669 C C . PHE A 1 86 ? -1.928 4.752 8.060 1.00 92.19 86 PHE A C 1
ATOM 671 O O . PHE A 1 86 ? -1.767 4.420 9.235 1.00 92.19 86 PHE A O 1
ATOM 678 N N . VAL A 1 87 ? -3.033 5.346 7.616 1.00 91.94 87 VAL A N 1
ATOM 679 C CA . VAL A 1 87 ? -4.150 5.748 8.470 1.00 91.94 87 VAL A CA 1
ATOM 680 C C . VAL A 1 87 ? -5.383 4.929 8.111 1.00 91.94 87 VAL A C 1
ATOM 682 O O . VAL A 1 87 ? -5.814 4.897 6.957 1.00 91.94 87 VAL A O 1
ATOM 685 N N . ALA A 1 88 ? -5.981 4.304 9.124 1.00 94.69 88 ALA A N 1
ATOM 686 C CA . ALA A 1 88 ? -7.252 3.600 9.019 1.00 94.69 88 ALA A CA 1
ATOM 687 C C . ALA A 1 88 ? -8.157 3.963 10.203 1.00 94.69 88 ALA A C 1
ATOM 689 O O . ALA A 1 88 ? -7.708 4.004 11.350 1.00 94.69 88 ALA A O 1
ATOM 690 N N . LEU A 1 89 ? -9.440 4.205 9.924 1.00 91.75 89 LEU A N 1
ATOM 691 C CA . LEU A 1 89 ? -10.441 4.553 10.930 1.00 91.75 89 LEU A CA 1
ATOM 692 C C . LEU A 1 89 ? -11.446 3.412 11.098 1.00 91.75 89 LEU A C 1
ATOM 694 O O . LEU A 1 89 ? -12.160 3.049 10.164 1.00 91.75 89 LEU A O 1
ATOM 698 N N . PHE A 1 90 ? -11.553 2.890 12.318 1.00 90.94 90 PHE A N 1
ATOM 699 C CA . PHE A 1 90 ? -12.486 1.815 12.645 1.00 90.94 90 PHE A CA 1
ATOM 700 C C . PHE A 1 90 ? -13.595 2.307 13.574 1.00 90.94 90 PHE A C 1
ATOM 702 O O . PHE A 1 90 ? -13.337 2.886 14.629 1.00 90.94 90 PHE A O 1
ATOM 709 N N . ARG A 1 91 ? -14.852 2.009 13.223 1.00 91.00 91 ARG A N 1
ATOM 710 C CA . ARG A 1 91 ? -16.001 2.234 14.109 1.00 91.00 91 ARG A CA 1
ATOM 711 C C . ARG A 1 91 ? -16.235 1.006 14.981 1.00 91.00 91 ARG A C 1
ATOM 713 O O . ARG A 1 91 ? -16.564 -0.070 14.487 1.00 91.00 91 ARG A O 1
ATOM 720 N N . LYS A 1 92 ? -16.145 1.180 16.296 1.00 91.06 92 LYS A N 1
ATOM 721 C CA . LYS A 1 92 ? -16.515 0.141 17.260 1.00 91.06 92 LYS A CA 1
ATOM 722 C C . LYS A 1 92 ? -18.035 -0.061 17.260 1.00 91.06 92 LYS A C 1
ATOM 724 O O . LYS A 1 92 ? -18.778 0.852 17.599 1.00 91.06 92 LYS A O 1
ATOM 729 N N . VAL A 1 93 ? -18.489 -1.262 16.899 1.00 93.25 93 VAL A N 1
ATOM 730 C CA . VAL A 1 93 ? -19.927 -1.595 16.783 1.00 93.25 93 VAL A CA 1
ATOM 731 C C . VAL A 1 93 ? -20.493 -2.366 17.977 1.00 93.25 93 VAL A C 1
ATOM 733 O O . VAL A 1 93 ? -21.705 -2.410 18.159 1.00 93.25 93 VAL A O 1
ATOM 736 N N . LYS A 1 94 ? -19.636 -2.993 18.789 1.00 94.00 94 LYS A N 1
ATOM 737 C CA . LYS A 1 94 ? -20.022 -3.808 19.951 1.00 94.00 94 LYS A CA 1
ATOM 738 C C . LYS A 1 94 ? -19.048 -3.583 21.117 1.00 94.00 94 LYS A C 1
ATOM 740 O O . LYS A 1 94 ? -17.914 -3.144 20.885 1.00 94.00 94 LYS A O 1
ATOM 745 N N . PRO A 1 95 ? -19.453 -3.869 22.368 1.00 91.25 95 PRO A N 1
ATOM 746 C CA . PRO A 1 95 ? -18.532 -3.895 23.499 1.00 91.25 95 PRO A CA 1
ATOM 747 C C . PRO A 1 95 ? -17.355 -4.846 23.234 1.00 91.25 95 PRO A C 1
ATOM 749 O O . PRO A 1 95 ? -17.522 -5.892 22.610 1.00 91.25 95 PRO A O 1
ATOM 752 N N . LEU A 1 96 ? -16.160 -4.472 23.701 1.00 89.12 96 LEU A N 1
ATOM 753 C CA . LEU A 1 96 ? -15.004 -5.371 23.665 1.00 89.12 96 LEU A CA 1
ATOM 754 C C . LEU A 1 96 ? -15.207 -6.474 24.709 1.00 89.12 96 LEU A C 1
ATOM 756 O O . LEU A 1 96 ? -15.783 -6.213 25.766 1.00 89.12 96 LEU A O 1
ATOM 760 N N . SER A 1 97 ? -14.703 -7.679 24.440 1.00 93.12 97 SER A N 1
ATOM 761 C CA . SER A 1 97 ? -14.637 -8.724 25.465 1.00 93.12 97 SER A CA 1
ATOM 762 C C . SER A 1 97 ? -13.773 -8.269 26.644 1.00 93.12 97 SER A C 1
ATOM 764 O O . SER A 1 97 ? -12.894 -7.417 26.484 1.00 93.12 97 SER A O 1
ATOM 766 N N . GLN A 1 98 ? -13.993 -8.851 27.825 1.00 92.44 98 GLN A N 1
ATOM 767 C CA . GLN A 1 98 ? -13.232 -8.512 29.031 1.00 92.44 98 GLN A CA 1
ATOM 768 C C . GLN A 1 98 ? -11.715 -8.606 28.791 1.00 92.44 98 GLN A C 1
ATOM 770 O O . GLN A 1 98 ? -11.000 -7.629 28.994 1.00 92.44 98 GLN A O 1
ATOM 775 N N . ARG A 1 99 ? -11.250 -9.720 28.210 1.00 93.31 99 ARG A N 1
ATOM 776 C CA . ARG A 1 99 ? -9.836 -9.927 27.856 1.00 93.31 99 ARG A CA 1
ATOM 777 C C . ARG A 1 99 ? -9.289 -8.855 26.906 1.00 93.31 99 ARG A C 1
ATOM 779 O O . ARG A 1 99 ? -8.155 -8.410 27.057 1.00 93.31 99 ARG A O 1
ATOM 786 N N . ALA A 1 100 ? -10.071 -8.440 25.907 1.00 89.94 100 ALA A N 1
ATOM 787 C CA . ALA A 1 100 ? -9.653 -7.397 24.969 1.00 89.94 100 ALA A CA 1
ATOM 788 C C . ALA A 1 100 ? -9.603 -6.014 25.637 1.00 89.94 100 ALA A C 1
ATOM 790 O O . ALA A 1 100 ? -8.734 -5.205 25.310 1.00 89.94 100 ALA A O 1
ATOM 791 N N . ARG A 1 101 ? -10.507 -5.749 26.588 1.00 89.75 101 ARG A N 1
ATOM 792 C CA . ARG A 1 101 ? -10.531 -4.512 27.373 1.00 89.75 101 ARG A CA 1
ATOM 793 C C . ARG A 1 101 ? -9.313 -4.408 28.289 1.00 89.75 101 ARG A C 1
ATOM 795 O O . ARG A 1 101 ? -8.642 -3.386 28.241 1.00 89.75 101 ARG A O 1
ATOM 802 N N . GLU A 1 102 ? -9.002 -5.466 29.033 1.00 93.69 102 GLU A N 1
ATOM 803 C CA . GLU A 1 102 ? -7.815 -5.540 29.899 1.00 93.69 102 GLU A CA 1
ATOM 804 C C . GLU A 1 102 ? -6.529 -5.348 29.082 1.00 93.69 102 GLU A C 1
ATOM 806 O O . GLU A 1 102 ? -5.701 -4.506 29.415 1.00 93.69 102 GLU A O 1
ATOM 811 N N . ARG A 1 103 ? -6.402 -6.029 27.931 1.00 93.31 103 ARG A N 1
ATOM 812 C CA . ARG A 1 103 ? -5.253 -5.845 27.026 1.00 93.31 103 ARG A CA 1
ATOM 813 C C . ARG A 1 103 ? -5.118 -4.402 26.535 1.00 93.31 103 ARG A C 1
ATOM 815 O O . ARG A 1 103 ? -4.010 -3.881 26.488 1.00 93.31 103 ARG A O 1
ATOM 822 N N . SER A 1 104 ? -6.231 -3.776 26.151 1.00 89.81 104 SER A N 1
ATOM 823 C CA . SER A 1 104 ? -6.228 -2.396 25.647 1.00 89.81 104 SER A CA 1
ATOM 824 C C . SER A 1 104 ? -5.848 -1.394 26.739 1.00 89.81 104 SER A C 1
ATOM 826 O O . SER A 1 104 ? -5.160 -0.422 26.455 1.00 89.81 104 SER A O 1
ATOM 828 N N . GLN A 1 105 ? -6.284 -1.630 27.979 1.00 91.31 105 GLN A N 1
ATOM 829 C CA . GLN A 1 105 ? -5.939 -0.790 29.126 1.00 91.31 105 GLN A CA 1
ATOM 830 C C . GLN A 1 105 ? -4.456 -0.910 29.473 1.00 91.31 105 GLN A C 1
ATOM 832 O O . GLN A 1 105 ? -3.785 0.110 29.564 1.00 91.31 105 GLN A O 1
ATOM 837 N N . ASN A 1 106 ? -3.928 -2.133 29.562 1.00 92.31 106 ASN A N 1
ATOM 838 C CA . ASN A 1 106 ? -2.510 -2.352 29.854 1.00 92.31 106 ASN A CA 1
ATOM 839 C C . ASN A 1 106 ? -1.604 -1.699 28.801 1.00 92.31 106 ASN A C 1
ATOM 841 O O . ASN A 1 106 ? -0.647 -1.023 29.160 1.00 92.31 106 ASN A O 1
ATOM 845 N N . LEU A 1 107 ? -1.946 -1.838 27.513 1.00 91.06 107 LEU A N 1
ATOM 846 C CA . LEU A 1 107 ? -1.202 -1.195 26.429 1.00 91.06 107 LEU A CA 1
ATOM 847 C C . LEU A 1 107 ? -1.279 0.339 26.507 1.00 91.06 107 LEU A C 1
ATOM 849 O O . LEU A 1 107 ? -0.299 1.019 26.232 1.00 91.06 107 LEU A O 1
ATOM 853 N N . ALA A 1 108 ? -2.432 0.896 26.885 1.00 89.88 108 ALA A N 1
ATOM 854 C CA . ALA A 1 108 ? -2.580 2.341 27.034 1.00 89.88 108 ALA A CA 1
ATOM 855 C C . ALA A 1 108 ? -1.739 2.902 28.194 1.00 89.88 108 ALA A C 1
ATOM 857 O O . ALA A 1 108 ? -1.213 4.004 28.066 1.00 89.88 108 ALA A O 1
ATOM 858 N N . GLU A 1 109 ? -1.597 2.162 29.299 1.00 91.25 109 GLU A N 1
ATOM 859 C CA . GLU A 1 109 ? -0.711 2.557 30.404 1.00 91.25 109 GLU A CA 1
ATOM 860 C C . GLU A 1 109 ? 0.771 2.437 30.036 1.00 91.25 109 GLU A C 1
ATOM 862 O O . GLU A 1 109 ? 1.548 3.327 30.369 1.00 91.25 109 GLU A O 1
ATOM 867 N N . GLU A 1 110 ? 1.159 1.387 29.306 1.00 92.19 110 GLU A N 1
ATOM 868 C CA . GLU A 1 110 ? 2.527 1.222 28.795 1.00 92.19 110 GLU A CA 1
ATOM 869 C C . GLU A 1 110 ? 2.921 2.397 27.893 1.00 92.19 110 GLU A C 1
ATOM 871 O O . GLU A 1 110 ? 3.910 3.078 28.156 1.00 92.19 110 GLU A O 1
ATOM 876 N N . ILE A 1 111 ? 2.076 2.722 26.908 1.00 90.25 111 ILE A N 1
ATOM 877 C CA . ILE A 1 111 ? 2.305 3.858 26.006 1.00 90.25 111 ILE A CA 1
ATOM 878 C C . ILE A 1 111 ? 2.373 5.177 26.788 1.00 90.25 111 ILE A C 1
ATOM 880 O O . ILE A 1 111 ? 3.233 6.010 26.509 1.00 90.25 111 ILE A O 1
ATOM 884 N N . ARG A 1 112 ? 1.494 5.387 27.781 1.00 88.38 112 ARG A N 1
ATOM 885 C CA . ARG A 1 112 ? 1.547 6.586 28.636 1.00 88.38 112 ARG A CA 1
ATOM 886 C C . ARG A 1 112 ? 2.863 6.688 29.407 1.00 88.38 112 ARG A C 1
ATOM 888 O O . ARG A 1 112 ? 3.416 7.781 29.498 1.00 88.38 112 ARG A O 1
ATOM 895 N N . GLY A 1 113 ? 3.358 5.575 29.945 1.00 83.44 113 GLY A N 1
ATOM 896 C CA . GLY A 1 113 ? 4.627 5.525 30.669 1.00 83.44 113 GLY A CA 1
ATOM 897 C C . GLY A 1 113 ? 5.833 5.832 29.780 1.00 83.44 113 GLY A C 1
ATOM 898 O O . GLY A 1 113 ? 6.723 6.577 30.192 1.00 83.44 113 GLY A O 1
ATOM 899 N N . ASP A 1 114 ? 5.839 5.313 28.551 1.00 78.94 114 ASP A N 1
ATOM 900 C CA . ASP A 1 114 ? 6.907 5.567 27.579 1.00 78.94 114 ASP A CA 1
ATOM 901 C C . ASP A 1 114 ? 6.933 7.031 27.117 1.00 78.94 114 ASP A C 1
ATOM 903 O O . ASP A 1 114 ? 8.008 7.624 27.022 1.00 78.94 114 ASP A O 1
ATOM 907 N N . VAL A 1 115 ? 5.762 7.644 26.893 1.00 75.19 115 VAL A N 1
ATOM 908 C CA . VAL A 1 115 ? 5.659 9.070 26.536 1.00 75.19 115 VAL A CA 1
ATOM 909 C C . VAL A 1 115 ? 6.145 9.961 27.681 1.00 75.19 115 VAL A C 1
ATOM 911 O O . VAL A 1 115 ? 6.933 10.871 27.436 1.00 75.19 115 VAL A O 1
ATOM 914 N N . ALA A 1 116 ? 5.756 9.673 28.928 1.00 72.31 116 ALA A N 1
ATOM 915 C CA . ALA A 1 116 ? 6.223 10.436 30.088 1.00 72.31 116 ALA A CA 1
ATOM 916 C C . ALA A 1 116 ? 7.755 10.366 30.245 1.00 72.31 116 ALA A C 1
ATOM 918 O O . ALA A 1 116 ? 8.406 11.383 30.456 1.00 72.31 116 ALA A O 1
ATOM 919 N N . ARG A 1 117 ? 8.354 9.183 30.050 1.00 73.12 117 ARG A N 1
ATOM 920 C CA . ARG A 1 117 ? 9.812 8.994 30.133 1.00 73.12 117 ARG A CA 1
ATOM 921 C C . ARG A 1 117 ? 10.584 9.637 28.976 1.00 73.12 117 ARG A C 1
ATOM 923 O O . ARG A 1 117 ? 11.760 9.954 29.140 1.00 73.12 117 ARG A O 1
ATOM 930 N N . ALA A 1 118 ? 9.965 9.775 27.805 1.00 70.75 118 ALA A N 1
ATOM 931 C CA . ALA A 1 118 ? 10.565 10.474 26.673 1.00 70.75 118 ALA A CA 1
ATOM 932 C C . ALA A 1 118 ? 10.601 11.994 26.901 1.00 70.75 118 ALA A C 1
ATOM 934 O O . ALA A 1 118 ? 11.595 12.619 26.558 1.00 70.75 118 ALA A O 1
ATOM 935 N N . GLN A 1 119 ? 9.571 12.564 27.539 1.00 58.78 119 GLN A N 1
ATOM 936 C CA . GLN A 1 119 ? 9.503 14.000 27.841 1.00 58.78 119 GLN A CA 1
ATOM 937 C C . GLN A 1 119 ? 10.482 14.443 28.941 1.00 58.78 119 GLN A C 1
ATOM 939 O O . GLN A 1 119 ? 10.927 15.580 28.923 1.00 58.78 119 GLN A O 1
ATOM 944 N N . GLU A 1 120 ? 10.877 13.553 29.856 1.00 56.31 120 GLU A N 1
ATOM 945 C CA . GLU A 1 120 ? 11.861 13.862 30.912 1.00 56.31 120 GLU A CA 1
ATOM 946 C C . GLU A 1 120 ? 13.321 13.959 30.412 1.00 56.31 120 GLU A C 1
ATOM 948 O O . GLU A 1 120 ? 14.216 14.245 31.204 1.00 56.31 120 GLU A O 1
ATOM 953 N N . LYS A 1 121 ? 13.604 13.696 29.125 1.00 53.91 121 LYS A N 1
ATOM 954 C CA . LYS A 1 121 ? 14.973 13.687 28.570 1.00 53.91 121 LYS A CA 1
ATOM 955 C C . LYS A 1 121 ? 15.360 14.917 27.743 1.00 53.91 121 LYS A C 1
ATOM 957 O O . LYS A 1 121 ? 16.510 14.975 27.319 1.00 53.91 121 LYS A O 1
ATOM 962 N N . ASP A 1 122 ? 14.456 15.874 27.546 1.00 45.06 122 ASP A N 1
ATOM 963 C CA . ASP A 1 122 ? 14.689 17.032 26.666 1.00 45.06 122 ASP A CA 1
ATOM 964 C C . ASP A 1 122 ? 14.994 18.351 27.421 1.00 45.06 122 ASP A C 1
ATOM 966 O O . ASP A 1 122 ? 15.119 19.395 26.785 1.00 45.06 122 ASP A O 1
ATOM 970 N N . ASP A 1 123 ? 15.163 18.327 28.753 1.00 42.09 123 ASP A N 1
ATOM 971 C CA . ASP A 1 123 ? 15.365 19.539 29.579 1.00 42.09 123 ASP A CA 1
ATOM 972 C C . ASP A 1 123 ? 16.830 19.836 29.999 1.00 42.09 123 ASP A C 1
ATOM 974 O O . ASP A 1 123 ? 17.064 20.780 30.751 1.00 42.09 123 ASP A O 1
ATOM 978 N N . ASP A 1 124 ? 17.840 19.109 29.503 1.00 44.88 124 ASP A N 1
ATOM 979 C CA . ASP A 1 124 ? 19.262 19.389 29.800 1.00 44.88 124 ASP A CA 1
ATOM 980 C C . ASP A 1 124 ? 20.140 19.268 28.537 1.00 44.88 124 ASP A C 1
ATOM 982 O O . ASP A 1 124 ? 20.699 18.208 28.266 1.00 44.88 124 ASP A O 1
ATOM 986 N N . ASP A 1 125 ? 20.236 20.342 27.740 1.00 40.50 125 ASP A N 1
ATOM 987 C CA . ASP A 1 125 ? 21.511 20.858 27.193 1.00 40.50 125 ASP A CA 1
ATOM 988 C C . ASP A 1 125 ? 21.282 22.157 26.387 1.00 40.50 125 ASP A C 1
ATOM 990 O O . ASP A 1 125 ? 20.774 22.165 25.266 1.00 40.50 125 ASP A O 1
ATOM 994 N N . CYS A 1 126 ? 21.675 23.292 26.966 1.00 37.09 126 CYS A N 1
ATOM 995 C CA . CYS A 1 126 ? 21.953 24.529 26.238 1.00 37.09 126 CYS A CA 1
ATOM 996 C C . CYS A 1 126 ? 23.091 25.256 26.962 1.00 37.09 126 CYS A C 1
ATOM 998 O O . CYS A 1 126 ? 22.873 25.791 28.052 1.00 37.09 126 CYS A O 1
ATOM 1000 N N . GLY A 1 127 ? 24.298 25.303 26.373 1.00 36.66 127 GLY A N 1
ATOM 1001 C CA . GLY A 1 127 ? 25.348 26.166 26.930 1.00 36.66 127 GLY A CA 1
ATOM 1002 C C . GLY A 1 127 ? 26.819 26.018 26.516 1.00 36.66 127 GLY A C 1
ATOM 1003 O O . GLY A 1 127 ? 27.664 26.101 27.396 1.00 36.66 127 GLY A O 1
ATOM 1004 N N . ASN A 1 128 ? 27.125 25.973 25.212 1.00 37.38 128 ASN A N 1
ATOM 1005 C CA . ASN A 1 128 ? 28.339 26.538 24.575 1.00 37.38 128 ASN A CA 1
ATOM 1006 C C . ASN A 1 128 ? 29.710 25.818 24.720 1.00 37.38 128 ASN A C 1
ATOM 1008 O O . ASN A 1 128 ? 30.313 25.794 25.789 1.00 37.38 128 ASN A O 1
ATOM 1012 N N . ASN A 1 129 ? 30.310 25.414 23.591 1.00 36.12 129 ASN A N 1
ATOM 1013 C CA . ASN A 1 129 ? 31.491 26.071 22.995 1.00 36.12 129 ASN A CA 1
ATOM 1014 C C . ASN A 1 129 ? 31.896 25.419 21.659 1.00 36.12 129 ASN A C 1
ATOM 1016 O O . ASN A 1 129 ? 31.615 24.256 21.394 1.00 36.12 129 ASN A O 1
ATOM 1020 N N . ALA A 1 130 ? 32.528 26.238 20.824 1.00 34.28 130 ALA A N 1
ATOM 1021 C CA . ALA A 1 130 ? 32.906 25.984 19.444 1.00 34.28 130 ALA A CA 1
ATOM 1022 C C . ALA A 1 130 ? 34.073 24.993 19.238 1.00 34.28 130 ALA A C 1
ATOM 1024 O O . ALA A 1 130 ? 34.961 24.878 20.080 1.00 34.28 130 ALA A O 1
ATOM 1025 N N . ASP A 1 131 ? 34.086 24.470 18.006 1.00 30.33 131 ASP A N 1
ATOM 1026 C CA . ASP A 1 131 ? 35.229 24.091 17.159 1.00 30.33 131 ASP A CA 1
ATOM 1027 C C . ASP A 1 131 ? 35.895 22.699 17.267 1.00 30.33 131 ASP A C 1
ATOM 1029 O O . ASP A 1 131 ? 36.149 22.165 18.342 1.00 30.33 131 ASP A O 1
ATOM 1033 N N . ALA A 1 132 ? 36.264 22.222 16.067 1.00 33.44 132 ALA A N 1
ATOM 1034 C CA . ALA A 1 132 ? 37.125 21.097 15.675 1.00 33.44 132 ALA A CA 1
ATOM 1035 C C . ALA A 1 132 ? 36.589 19.638 15.680 1.00 33.44 132 ALA A C 1
ATOM 1037 O O . ALA A 1 132 ? 36.316 19.041 16.714 1.00 33.44 132 ALA A O 1
ATOM 1038 N N . ASP A 1 133 ? 36.531 19.086 14.453 1.00 35.28 133 ASP A N 1
ATOM 1039 C CA . ASP A 1 133 ? 36.859 17.716 14.000 1.00 35.28 133 ASP A CA 1
ATOM 1040 C C . ASP A 1 133 ? 36.987 16.589 15.047 1.00 35.28 133 ASP A C 1
ATOM 1042 O O . ASP A 1 133 ? 37.867 16.634 15.898 1.00 35.28 133 ASP A O 1
ATOM 1046 N N . ASP A 1 134 ? 36.240 15.492 14.872 1.00 34.38 134 ASP A N 1
ATOM 1047 C CA . ASP A 1 134 ? 36.817 14.159 14.609 1.00 34.38 134 ASP A CA 1
ATOM 1048 C C . ASP A 1 134 ? 35.720 13.083 14.491 1.00 34.38 134 ASP A C 1
ATOM 1050 O O . ASP A 1 134 ? 34.675 13.071 15.139 1.00 34.38 134 ASP A O 1
ATOM 1054 N N . LYS A 1 135 ? 36.002 12.156 13.592 1.00 39.91 135 LYS A N 1
ATOM 1055 C CA . LYS A 1 135 ? 35.273 10.962 13.193 1.00 39.91 135 LYS A CA 1
ATOM 1056 C C . LYS A 1 135 ? 35.118 9.977 14.356 1.00 39.91 135 LYS A C 1
ATOM 1058 O O . LYS A 1 135 ? 36.111 9.450 14.842 1.00 39.91 135 LYS A O 1
ATOM 1063 N N . THR A 1 136 ? 33.901 9.525 14.671 1.00 30.53 136 THR A N 1
ATOM 1064 C CA . THR A 1 136 ? 33.742 8.160 15.215 1.00 30.53 136 THR A CA 1
ATOM 1065 C C . THR A 1 136 ? 32.355 7.549 15.008 1.00 30.53 136 THR A C 1
ATOM 1067 O O . THR A 1 136 ? 31.349 7.931 15.592 1.00 30.53 136 THR A O 1
ATOM 1070 N N . THR A 1 137 ? 32.350 6.516 14.170 1.00 33.62 137 THR A N 1
ATOM 1071 C CA . THR A 1 137 ? 31.418 5.387 14.123 1.00 33.62 137 THR A CA 1
ATOM 1072 C C . THR A 1 137 ? 31.007 4.904 15.515 1.00 33.62 137 THR A C 1
ATOM 1074 O O . THR A 1 137 ? 31.884 4.568 16.305 1.00 33.62 137 THR A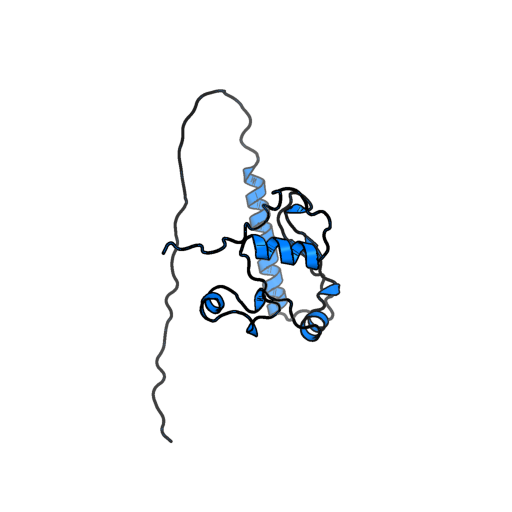 O 1
ATOM 1077 N N . THR A 1 138 ? 29.710 4.714 15.781 1.00 31.53 138 THR A N 1
ATOM 1078 C CA . THR A 1 138 ? 29.233 3.700 16.745 1.00 31.53 138 THR A CA 1
ATOM 1079 C C . THR A 1 138 ? 27.830 3.201 16.382 1.00 31.53 138 THR A C 1
ATOM 1081 O O . THR A 1 138 ? 26.809 3.839 16.612 1.00 31.53 138 THR A O 1
ATOM 1084 N N . THR A 1 139 ? 27.813 2.002 15.812 1.00 36.53 139 THR A N 1
ATOM 1085 C CA . THR A 1 139 ? 26.715 1.029 15.782 1.00 36.53 139 THR A CA 1
ATOM 1086 C C . THR A 1 139 ? 26.317 0.609 17.206 1.00 36.53 139 THR A C 1
ATOM 1088 O O . THR A 1 139 ? 27.216 0.424 18.025 1.00 36.53 139 THR A O 1
ATOM 1091 N N . PRO A 1 140 ? 25.052 0.240 17.485 1.00 35.84 140 PRO A N 1
ATOM 1092 C CA . PRO A 1 140 ? 24.776 -0.751 18.517 1.00 35.84 140 PRO A CA 1
ATOM 1093 C C . PRO A 1 140 ? 24.296 -2.060 17.885 1.00 35.84 140 PRO A C 1
ATOM 1095 O O . PRO A 1 140 ? 23.290 -2.137 17.180 1.00 35.84 140 PRO A O 1
ATOM 1098 N N . ALA A 1 141 ? 25.071 -3.108 18.141 1.00 33.56 141 ALA A N 1
ATOM 1099 C CA . ALA A 1 141 ? 24.801 -4.472 17.737 1.00 33.56 141 ALA A CA 1
ATOM 1100 C C . ALA A 1 141 ? 23.908 -5.206 18.758 1.00 33.56 141 ALA A C 1
ATOM 1102 O O . ALA A 1 141 ? 24.121 -5.126 19.961 1.00 33.56 141 ALA A O 1
ATOM 1103 N N . SER A 1 142 ? 23.018 -6.039 18.211 1.00 33.66 142 SER A N 1
ATOM 1104 C CA . SER A 1 142 ? 22.660 -7.396 18.661 1.00 33.66 142 SER A CA 1
ATOM 1105 C C . SER A 1 142 ? 21.952 -7.633 20.006 1.00 33.66 142 SER A C 1
ATOM 1107 O O . SER A 1 142 ? 22.568 -7.626 21.065 1.00 33.66 142 SER A O 1
ATOM 1109 N N . LYS A 1 143 ? 20.735 -8.194 19.910 1.00 35.72 143 LYS A N 1
ATOM 1110 C CA . LYS A 1 143 ? 20.378 -9.454 20.597 1.00 35.72 143 LYS A CA 1
ATOM 1111 C C . LYS A 1 143 ? 19.669 -10.413 19.619 1.00 35.72 143 LYS A C 1
ATOM 1113 O O . LYS A 1 143 ? 18.546 -10.162 19.197 1.00 35.72 143 LYS A O 1
ATOM 1118 N N . LYS A 1 144 ? 20.359 -11.498 19.242 1.00 39.94 144 LYS A N 1
ATOM 1119 C CA . LYS A 1 144 ? 19.808 -12.732 18.626 1.00 39.94 144 LYS A CA 1
ATOM 1120 C C . LYS A 1 144 ? 19.332 -13.690 19.750 1.00 39.94 144 LYS A C 1
ATOM 1122 O O . LYS A 1 144 ? 19.603 -13.397 20.912 1.00 39.94 144 LYS A O 1
ATOM 1127 N N . PRO A 1 145 ? 18.898 -1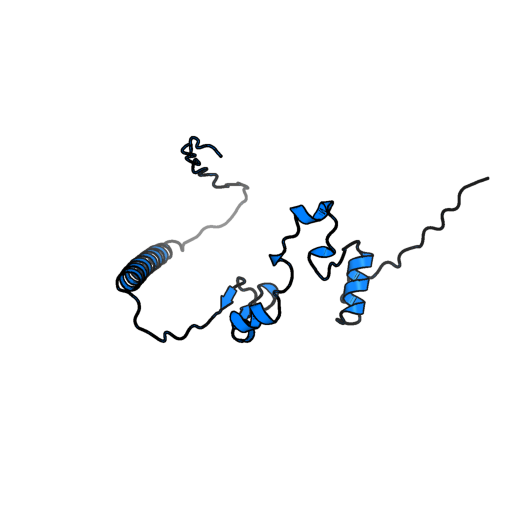4.928 19.450 1.00 37.53 145 PRO A N 1
ATOM 1128 C CA . PRO A 1 145 ? 17.709 -15.382 18.719 1.00 37.53 145 PRO A CA 1
ATOM 1129 C C . PRO A 1 145 ? 16.781 -16.203 19.655 1.00 37.53 145 PRO A C 1
ATOM 1131 O O . PRO A 1 145 ? 17.206 -16.634 20.725 1.00 37.53 145 PRO A O 1
ATOM 1134 N N . ARG A 1 146 ? 15.525 -16.469 19.270 1.00 33.72 146 ARG A N 1
ATOM 1135 C CA . ARG A 1 146 ? 14.697 -17.483 19.955 1.00 33.72 146 ARG A CA 1
ATOM 1136 C C . ARG A 1 146 ? 14.818 -18.826 19.239 1.00 33.72 146 ARG A C 1
ATOM 1138 O O . ARG A 1 146 ? 14.723 -18.892 18.019 1.00 33.72 146 ARG A O 1
ATOM 1145 N N . THR A 1 147 ? 15.087 -19.846 20.041 1.00 34.78 147 THR A N 1
ATOM 1146 C CA . THR A 1 147 ? 15.165 -21.270 19.724 1.00 34.78 147 THR A CA 1
ATOM 1147 C C . THR A 1 147 ? 13.778 -21.823 19.396 1.00 34.78 147 THR A C 1
ATOM 1149 O O . THR A 1 147 ? 12.822 -21.526 20.109 1.00 34.78 147 THR A O 1
ATOM 1152 N N . ASP A 1 148 ? 13.682 -22.612 18.326 1.00 37.09 148 ASP A N 1
ATOM 1153 C CA . ASP A 1 148 ? 12.497 -23.403 17.987 1.00 37.09 148 ASP A CA 1
ATOM 1154 C C . ASP A 1 148 ? 12.529 -24.717 18.779 1.00 37.09 148 ASP A C 1
ATOM 1156 O O . ASP A 1 148 ? 13.362 -25.592 18.533 1.00 37.09 148 ASP A O 1
ATOM 1160 N N . ASP A 1 149 ? 11.617 -24.850 19.739 1.00 42.88 149 ASP A N 1
ATOM 1161 C CA . ASP A 1 149 ? 11.308 -26.110 20.407 1.00 42.88 149 ASP A CA 1
ATOM 1162 C C . ASP A 1 149 ? 10.452 -26.979 19.472 1.00 42.88 149 ASP A C 1
ATOM 1164 O O . ASP A 1 149 ? 9.225 -26.882 19.440 1.00 42.88 149 ASP A O 1
ATOM 1168 N N . THR A 1 150 ? 11.091 -27.866 18.706 1.00 37.69 150 THR A N 1
ATOM 1169 C CA . THR A 1 150 ? 10.387 -28.964 18.026 1.00 37.69 150 THR A CA 1
ATOM 1170 C C . THR A 1 150 ? 10.235 -30.137 18.994 1.00 37.69 150 THR A C 1
ATOM 1172 O O . THR A 1 150 ? 11.178 -30.886 19.244 1.00 37.69 150 THR A O 1
ATOM 1175 N N . LYS A 1 151 ? 9.027 -30.313 19.536 1.00 38.41 151 LYS A N 1
ATOM 1176 C CA . LYS A 1 151 ? 8.612 -31.536 20.238 1.00 38.41 151 LYS A CA 1
ATOM 1177 C C . LYS A 1 151 ? 8.185 -32.600 19.204 1.00 38.41 151 LYS A C 1
ATOM 1179 O O . LYS A 1 151 ? 7.451 -32.256 18.278 1.00 38.41 151 LYS A O 1
ATOM 1184 N N . PRO A 1 152 ? 8.596 -33.876 19.342 1.00 41.59 152 PRO A N 1
ATOM 1185 C CA . P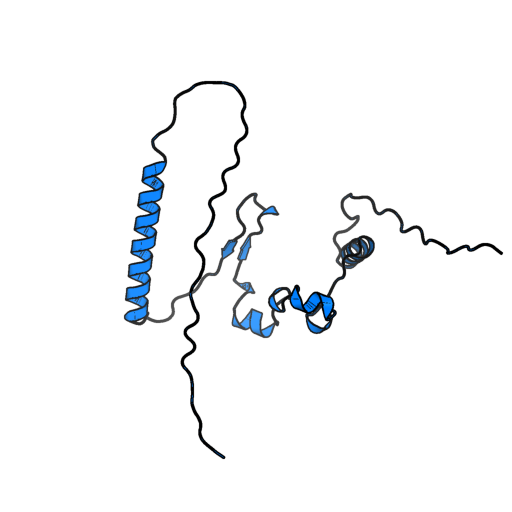RO A 1 152 ? 8.362 -34.906 18.333 1.00 41.59 152 PRO A CA 1
ATOM 1186 C C . PRO A 1 152 ? 6.942 -35.482 18.418 1.00 41.59 152 PRO A C 1
ATOM 1188 O O . PRO A 1 152 ? 6.409 -35.681 19.512 1.00 41.59 152 PRO A O 1
ATOM 1191 N N . ALA A 1 153 ? 6.354 -35.797 17.263 1.00 36.00 153 ALA A N 1
ATOM 1192 C CA . ALA A 1 153 ? 5.155 -36.621 17.153 1.00 36.00 153 ALA A CA 1
ATOM 1193 C C . ALA A 1 153 ? 5.553 -38.011 16.636 1.00 36.00 153 ALA A C 1
ATOM 1195 O O . ALA A 1 153 ? 6.108 -38.142 15.547 1.00 36.00 153 ALA A O 1
ATOM 1196 N N . ALA A 1 154 ? 5.288 -39.032 17.450 1.00 36.97 154 ALA A N 1
ATOM 1197 C CA . ALA A 1 154 ? 5.407 -40.439 17.102 1.00 36.97 154 ALA A CA 1
ATOM 1198 C C . ALA A 1 154 ? 4.051 -40.976 16.593 1.00 36.97 154 ALA A C 1
ATOM 1200 O O . ALA A 1 154 ? 3.031 -40.774 17.244 1.00 36.97 154 ALA A O 1
ATOM 1201 N N . THR A 1 155 ? 4.106 -41.606 15.416 1.00 35.28 155 THR A N 1
ATOM 1202 C CA . THR A 1 155 ? 3.462 -42.854 14.938 1.00 35.28 155 THR A CA 1
ATOM 1203 C C . THR A 1 155 ? 1.991 -43.203 15.255 1.00 35.28 155 THR A C 1
ATOM 1205 O O . THR A 1 155 ? 1.633 -43.394 16.411 1.00 35.28 155 THR A O 1
ATOM 1208 N N . ALA A 1 156 ? 1.213 -43.472 14.190 1.00 39.56 156 ALA A N 1
ATOM 1209 C CA . ALA A 1 156 ? 0.232 -44.573 14.028 1.00 39.56 156 ALA A CA 1
ATOM 1210 C C . ALA A 1 156 ? -0.186 -44.615 12.532 1.00 39.56 156 ALA A C 1
ATOM 1212 O O . ALA A 1 156 ? -0.644 -43.604 12.012 1.00 39.56 156 ALA A O 1
ATOM 1213 N N . GLU A 1 157 ? 0.304 -45.574 11.741 1.00 36.59 157 GLU A N 1
ATOM 1214 C CA . GLU A 1 157 ? -0.394 -46.799 11.283 1.00 36.59 157 GLU A CA 1
ATOM 1215 C C . GLU A 1 157 ? -1.668 -46.572 10.446 1.00 36.59 157 GLU A C 1
ATOM 1217 O O . GLU A 1 157 ? -2.611 -45.912 10.881 1.00 36.59 157 GLU A O 1
ATOM 1222 N N . GLY A 1 158 ? -1.663 -47.172 9.248 1.00 35.31 158 GLY A N 1
ATOM 1223 C CA . GLY A 1 158 ? -2.722 -47.172 8.238 1.00 35.31 158 GLY A CA 1
ATOM 1224 C C . GLY A 1 158 ? -2.167 -47.543 6.871 1.00 35.31 158 GLY A C 1
ATOM 1225 O O . GLY A 1 158 ? -1.812 -46.602 6.132 1.00 35.31 158 GLY A O 1
#

Sequence (158 aa):
EQQQGGGEEKPHVPLGPPESWDEATLTRRACAEGLIEYKCYEDVIEKHQRRVRKSCFPPTPDEAATMGLEKCLRCLPQDMDTGGFFVALFRKVKPLSQRARERSQNLAEEIRGDVARAQEKDDDDCGNNADADDKTTTTPASKKPRTDDTKPAATAEG

InterPro domains:
  IPR023267 RNA (C5-cytosine) methyltransferase [PTHR22808] (31-138)
  IPR029063 S-adenosyl-L-methionine-dependent methyltransferase superfamily [G3DSA:3.40.50.150] (37-155)

Secondary structure (DSSP, 8-state):
--------------SSPPS---HHHHHHHHHHTT----SSGGGS-HHHHTTS-GGGSPPPHHHHHHHTGGG-EEE-GGGTTSPPEEE------SPPPHHHHHHHHHHHHHHHHHHHHHHTTSSS----------------------------------